Protein AF-A0AAV4WLB9-F1 (afdb_monomer_lite)

Foldseek 3Di:
DPAPQCVVVVPDDDVVVVVVVVPDDDPPPPDPPPPPPPPPPPPDDDDDDDDDDDPDPPPDPDPPPPPPPPPPDDCPPPPPDPPPPPDDDDDLQPDPCCVCVVQCVPNVSPDDDDPDPDDDDLVVVLVVLCPDPDCSCVDPVNNVSSVVNVVVVVVVVVVVVVVVVVVVVVVPPDDD

Organism: NCBI:txid1538125

pLDDT: mean 70.41, std 19.68, range [34.19, 93.25]

Secondary structure (DSSP, 8-state):
---HHHHHTT----HHHHHHHHS-PPPTT-S-----------------------------------S-------TTS-----S-TTPPPPPTTT-SSHHHHH-HHHHTT------SSSPPPHHHHHHHHHTSS-GGGG-HHHHHHHHHHHHHHHHHHHHHHHHHHHHHHHTTS---

Radius of gyration: 24.71 Å; chains: 1; bounding box: 74×48×68 Å

Structure (mmCIF, N/CA/C/O backbone):
data_AF-A0AAV4WLB9-F1
#
_entry.id   AF-A0AAV4WLB9-F1
#
loop_
_atom_site.group_PDB
_atom_site.id
_atom_site.type_symbol
_atom_site.label_atom_id
_atom_site.label_alt_id
_atom_site.label_comp_id
_atom_site.label_asym_id
_atom_site.label_entity_id
_atom_site.label_seq_id
_atom_site.pdbx_PDB_ins_code
_atom_site.Cartn_x
_atom_site.Cartn_y
_atom_site.Cartn_z
_atom_site.occupancy
_atom_site.B_iso_or_equiv
_atom_site.auth_seq_id
_atom_site.auth_comp_id
_atom_site.auth_asym_id
_atom_site.auth_atom_id
_atom_site.pdbx_PDB_model_num
ATOM 1 N N . MET A 1 1 ? -2.056 -10.902 -19.272 1.00 59.97 1 MET A N 1
ATOM 2 C CA . MET A 1 1 ? -2.139 -10.734 -17.804 1.00 59.97 1 MET A CA 1
ATOM 3 C C . MET A 1 1 ? -3.277 -11.608 -17.294 1.00 59.97 1 MET A C 1
ATOM 5 O O . MET A 1 1 ? -4.426 -11.224 -17.428 1.00 59.97 1 MET A O 1
ATOM 9 N N . ASN A 1 2 ? -2.982 -12.792 -16.751 1.00 70.75 2 ASN A N 1
ATOM 10 C CA . ASN A 1 2 ? -4.020 -13.739 -16.290 1.00 70.75 2 ASN A CA 1
ATOM 11 C C . ASN A 1 2 ? -4.128 -13.774 -14.761 1.00 70.75 2 ASN A C 1
ATOM 13 O O . ASN A 1 2 ? -4.545 -14.767 -14.172 1.00 70.75 2 ASN A O 1
ATOM 17 N N . LYS A 1 3 ? -3.654 -12.712 -14.112 1.00 83.88 3 LYS A N 1
ATOM 18 C CA . LYS A 1 3 ? -3.597 -12.617 -12.661 1.00 83.88 3 LYS A CA 1
ATOM 19 C C . LYS A 1 3 ? -4.897 -12.003 -12.144 1.00 83.88 3 LYS A C 1
ATOM 21 O O . LYS A 1 3 ? -5.389 -11.052 -12.756 1.00 83.88 3 LYS A O 1
ATOM 26 N N . PRO A 1 4 ? -5.451 -12.528 -11.040 1.00 83.69 4 PRO A N 1
ATOM 27 C CA . PRO A 1 4 ? -6.796 -12.182 -10.594 1.00 83.69 4 PRO A CA 1
ATOM 28 C C . PRO A 1 4 ? -6.929 -10.703 -10.215 1.00 83.69 4 PRO A C 1
ATOM 30 O O . PRO A 1 4 ? -7.990 -10.123 -10.422 1.00 83.69 4 PRO A O 1
ATOM 33 N N . LEU A 1 5 ? -5.862 -10.074 -9.703 1.00 86.44 5 LEU A N 1
ATOM 34 C CA . LEU A 1 5 ? -5.902 -8.669 -9.296 1.00 86.44 5 LEU A CA 1
ATOM 35 C C . LEU A 1 5 ? -5.977 -7.712 -10.490 1.00 86.44 5 LEU A C 1
ATOM 37 O O . LEU A 1 5 ? -6.726 -6.747 -10.461 1.00 86.44 5 LEU A O 1
ATOM 41 N N . TYR A 1 6 ? -5.227 -7.981 -11.558 1.00 87.44 6 TYR A N 1
ATOM 42 C CA . TYR A 1 6 ? -5.263 -7.129 -12.749 1.00 87.44 6 TYR A CA 1
ATOM 43 C C . TYR A 1 6 ? -6.604 -7.232 -13.477 1.00 87.44 6 TYR A C 1
ATOM 45 O O . TYR A 1 6 ? -7.117 -6.224 -13.951 1.00 87.44 6 TYR A O 1
ATOM 53 N N . GLN A 1 7 ? -7.213 -8.421 -13.489 1.00 84.69 7 GLN A N 1
ATOM 54 C CA . GLN A 1 7 ? -8.554 -8.614 -14.043 1.00 84.69 7 GLN A CA 1
ATOM 55 C C . GLN A 1 7 ? -9.626 -7.897 -13.219 1.00 84.69 7 GLN A C 1
ATOM 57 O O . GLN A 1 7 ? -10.500 -7.262 -13.796 1.00 84.69 7 GLN A O 1
ATOM 62 N N . SER A 1 8 ? -9.555 -7.954 -11.882 1.00 86.69 8 SER A N 1
ATOM 63 C CA . SER A 1 8 ? -10.546 -7.280 -11.032 1.00 86.69 8 SER A CA 1
ATOM 64 C C . SER A 1 8 ? -10.492 -5.757 -11.143 1.00 86.69 8 SER A C 1
ATOM 66 O O . SER A 1 8 ? -11.515 -5.100 -10.980 1.00 86.69 8 SER A O 1
ATOM 68 N N . GLN A 1 9 ? -9.314 -5.206 -11.444 1.00 83.75 9 GLN A N 1
ATOM 69 C CA . GLN A 1 9 ? -9.094 -3.773 -11.640 1.00 83.75 9 GLN A CA 1
ATOM 70 C C . GLN A 1 9 ? -9.184 -3.341 -13.115 1.00 83.75 9 GLN A C 1
ATOM 72 O O . GLN A 1 9 ? -8.819 -2.215 -13.435 1.00 83.75 9 GLN A O 1
ATOM 77 N N . ASN A 1 10 ? -9.652 -4.216 -14.018 1.00 84.44 10 ASN A N 1
ATOM 78 C CA . ASN A 1 10 ? -9.764 -3.955 -15.462 1.00 84.44 10 ASN A CA 1
ATOM 79 C C . ASN A 1 10 ? -8.466 -3.433 -16.113 1.00 84.44 10 ASN A C 1
ATOM 81 O O . ASN A 1 10 ? -8.499 -2.654 -17.066 1.00 84.44 10 ASN A O 1
ATOM 85 N N . VAL A 1 11 ? -7.309 -3.875 -15.615 1.00 81.62 11 VAL A N 1
ATOM 86 C CA . VAL A 1 11 ? -6.002 -3.499 -16.160 1.00 81.62 11 VAL A CA 1
ATOM 87 C C . VAL A 1 11 ? -5.744 -4.323 -17.418 1.00 81.62 11 VAL A C 1
ATOM 89 O O . VAL A 1 11 ? -5.383 -5.500 -17.348 1.00 81.62 11 VAL A O 1
ATOM 92 N N . ASN A 1 12 ? -5.920 -3.687 -18.574 1.00 77.56 12 ASN A N 1
ATOM 93 C CA . ASN A 1 12 ? -5.640 -4.267 -19.882 1.00 77.56 12 ASN A CA 1
ATOM 94 C C . ASN A 1 12 ? -4.367 -3.662 -20.474 1.00 77.56 12 ASN A C 1
ATOM 96 O O . ASN A 1 12 ? -4.114 -2.466 -20.358 1.00 77.56 12 ASN A O 1
ATOM 100 N N . ILE A 1 13 ? -3.561 -4.506 -21.118 1.00 77.12 13 ILE A N 1
ATOM 101 C CA . ILE A 1 13 ? -2.404 -4.043 -21.882 1.00 77.12 13 ILE A CA 1
ATOM 102 C C . ILE A 1 13 ? -2.913 -3.647 -23.260 1.00 77.12 13 ILE A C 1
ATOM 104 O O . ILE A 1 13 ? -3.387 -4.502 -24.008 1.00 77.12 13 ILE A O 1
ATOM 108 N N . ASP A 1 14 ? -2.786 -2.370 -23.592 1.00 81.38 14 ASP A N 1
ATOM 109 C CA . ASP A 1 14 ? -3.026 -1.895 -24.946 1.00 81.38 14 ASP A CA 1
ATOM 110 C C . ASP A 1 14 ? -1.827 -2.262 -25.838 1.00 81.38 14 ASP A C 1
ATOM 112 O O . ASP A 1 14 ? -0.741 -1.679 -25.760 1.00 81.38 14 ASP A O 1
ATOM 116 N N . LEU A 1 15 ? -2.019 -3.299 -26.655 1.00 80.69 15 LEU A N 1
ATOM 117 C CA . LEU A 1 15 ? -1.012 -3.772 -27.602 1.00 80.69 15 LEU A CA 1
ATOM 118 C C . LEU A 1 15 ? -0.875 -2.833 -28.807 1.00 80.69 15 LEU A C 1
ATOM 120 O O . LEU A 1 15 ? 0.216 -2.738 -29.367 1.00 80.69 15 LEU A O 1
ATOM 124 N N . GLU A 1 16 ? -1.938 -2.115 -29.181 1.00 82.25 16 GLU A N 1
ATOM 125 C CA . GLU A 1 16 ? -1.885 -1.137 -30.271 1.00 82.25 16 GLU A CA 1
ATOM 126 C C . GLU A 1 16 ? -1.051 0.076 -29.861 1.00 82.25 16 GLU A C 1
ATOM 128 O O . GLU A 1 16 ? -0.205 0.542 -30.630 1.00 82.25 16 GLU A O 1
ATOM 133 N N . TRP A 1 17 ? -1.214 0.541 -28.618 1.00 79.12 17 TRP A N 1
ATOM 134 C CA . TRP A 1 17 ? -0.335 1.547 -28.025 1.00 79.12 17 TRP A CA 1
ATOM 135 C C . TRP A 1 17 ? 1.126 1.078 -28.043 1.00 79.12 17 TRP A C 1
ATOM 137 O O . TRP A 1 17 ? 1.988 1.782 -28.567 1.00 79.12 17 TRP A O 1
ATOM 147 N N . LEU A 1 18 ? 1.418 -0.131 -27.556 1.00 75.06 18 LEU A N 1
ATOM 148 C CA . LEU A 1 18 ? 2.783 -0.676 -27.530 1.00 75.06 18 LEU A CA 1
ATOM 149 C C . LEU A 1 18 ? 3.433 -0.719 -28.921 1.00 75.06 18 LEU A C 1
ATOM 151 O O . LEU A 1 18 ? 4.568 -0.269 -29.079 1.00 75.06 18 LEU A O 1
ATOM 155 N N . GLU A 1 19 ? 2.722 -1.206 -29.939 1.00 81.44 19 GLU A N 1
ATOM 156 C CA . GLU A 1 19 ? 3.241 -1.281 -31.312 1.00 81.44 19 GLU A CA 1
ATOM 157 C C . GLU A 1 19 ? 3.443 0.107 -31.946 1.00 81.44 19 GLU A C 1
ATOM 159 O O . GLU A 1 19 ? 4.443 0.347 -32.633 1.00 81.44 19 GLU A O 1
ATOM 164 N N . LYS A 1 20 ? 2.563 1.070 -31.640 1.00 79.50 20 LYS A N 1
ATOM 165 C CA . LYS A 1 20 ? 2.707 2.474 -32.062 1.00 79.50 20 LYS A CA 1
ATOM 166 C C . LYS A 1 20 ? 3.975 3.132 -31.510 1.00 79.50 20 LYS A C 1
ATOM 168 O O . LYS A 1 20 ? 4.566 3.975 -32.186 1.00 79.50 20 LYS A O 1
ATOM 173 N N . PHE A 1 21 ? 4.388 2.787 -30.290 1.00 72.00 21 PHE A N 1
ATOM 174 C CA . PHE A 1 21 ? 5.596 3.340 -29.665 1.00 72.00 21 PHE A CA 1
ATOM 175 C C . PHE A 1 21 ? 6.858 2.531 -29.958 1.00 72.00 21 PHE A C 1
ATOM 177 O O . PHE A 1 21 ? 7.947 3.093 -29.956 1.00 72.00 21 PHE A O 1
ATOM 184 N N . ARG A 1 22 ? 6.732 1.247 -30.300 1.00 70.19 22 ARG A N 1
ATOM 185 C CA . ARG A 1 22 ? 7.858 0.410 -30.732 1.00 70.19 22 ARG A CA 1
ATOM 186 C C . ARG A 1 22 ? 8.513 0.908 -32.024 1.00 70.19 22 ARG A C 1
ATOM 188 O O . ARG A 1 22 ? 9.710 0.720 -32.217 1.00 70.19 22 ARG A O 1
ATOM 195 N N . THR A 1 23 ? 7.734 1.523 -32.910 1.00 65.94 23 THR A N 1
ATOM 196 C CA . THR A 1 23 ? 8.187 2.021 -34.222 1.00 65.94 23 THR A CA 1
ATOM 197 C C . THR A 1 23 ? 8.560 3.503 -34.229 1.00 65.94 23 THR A C 1
ATOM 199 O O . THR A 1 23 ? 9.187 3.969 -35.179 1.00 65.94 23 THR A O 1
ATOM 202 N N . LYS A 1 24 ? 8.225 4.253 -33.174 1.00 62.19 24 LYS A N 1
ATOM 203 C CA . LYS A 1 24 ? 8.633 5.651 -33.026 1.00 62.19 24 LYS A CA 1
ATOM 204 C C . LYS A 1 24 ? 9.989 5.724 -32.332 1.00 62.19 24 LYS A C 1
ATOM 206 O O . LYS A 1 24 ? 10.086 5.513 -31.129 1.00 62.19 24 LYS A O 1
ATOM 211 N N . SER A 1 25 ? 11.028 6.096 -33.074 1.00 58.81 25 SER A N 1
ATOM 212 C CA . SER A 1 25 ? 12.226 6.670 -32.464 1.00 58.81 25 SER A CA 1
ATOM 213 C C . SER A 1 25 ? 11.835 8.005 -31.832 1.00 58.81 25 SER A C 1
ATOM 215 O O . SER A 1 25 ? 11.379 8.912 -32.535 1.00 58.81 25 SER A O 1
ATOM 217 N N . PHE A 1 26 ? 11.967 8.129 -30.514 1.00 56.31 26 PHE A N 1
ATOM 218 C CA . PHE A 1 26 ? 11.857 9.431 -29.866 1.00 56.31 26 PHE A CA 1
ATOM 219 C C . PHE A 1 26 ? 12.982 10.329 -30.399 1.00 56.31 26 PHE A C 1
ATOM 221 O O . PHE A 1 26 ? 14.107 9.844 -30.535 1.00 56.31 26 PHE A O 1
ATOM 228 N N . PRO A 1 27 ? 12.713 11.603 -30.730 1.00 54.00 27 PRO A N 1
ATOM 229 C CA . PRO A 1 27 ? 13.791 12.536 -31.023 1.00 54.00 27 PRO A CA 1
ATOM 230 C C . PRO A 1 27 ? 14.727 12.597 -29.809 1.00 54.00 27 PRO A C 1
ATOM 232 O O . PRO A 1 27 ? 14.265 12.638 -28.662 1.00 54.00 27 PRO A O 1
ATOM 235 N N . GLU A 1 28 ? 16.035 12.556 -30.061 1.00 47.31 28 GLU A N 1
ATOM 236 C CA . GLU A 1 28 ? 17.063 12.735 -29.036 1.00 47.31 28 GLU A CA 1
ATOM 237 C C . GLU A 1 28 ? 16.773 14.047 -28.284 1.00 47.31 28 GLU A C 1
ATOM 239 O O . GLU A 1 28 ? 16.759 15.119 -28.883 1.00 47.31 28 GLU A O 1
ATOM 244 N N . GLY A 1 29 ? 16.432 13.949 -26.993 1.00 51.84 29 GLY A N 1
ATOM 245 C CA . GLY A 1 29 ? 16.068 15.096 -26.143 1.00 51.84 29 GLY A CA 1
ATOM 246 C C . GLY A 1 29 ? 14.697 15.015 -25.455 1.00 51.84 29 GLY A C 1
ATOM 247 O O . GLY A 1 29 ? 14.400 15.836 -24.598 1.00 51.84 29 GLY A O 1
ATOM 248 N N . SER A 1 30 ? 13.862 14.017 -25.766 1.00 48.09 30 SER A N 1
ATOM 249 C CA . SER A 1 30 ? 12.526 13.840 -25.156 1.00 48.09 30 SER A CA 1
ATOM 250 C C . SER A 1 30 ? 12.503 12.918 -23.923 1.00 48.09 30 SER A C 1
ATOM 252 O O . SER A 1 30 ? 11.439 12.442 -23.517 1.00 48.09 30 SER A O 1
ATOM 254 N N . ASN A 1 31 ? 13.648 12.626 -23.313 1.00 42.81 31 ASN A N 1
ATOM 255 C CA . ASN A 1 31 ? 13.631 11.955 -22.020 1.00 42.81 31 ASN A CA 1
ATOM 256 C C . ASN A 1 31 ? 13.468 13.035 -20.953 1.00 42.81 31 ASN A C 1
ATOM 258 O O . ASN A 1 31 ? 14.291 13.939 -20.882 1.00 42.81 31 ASN A O 1
ATOM 262 N N . ALA A 1 32 ? 12.438 12.928 -20.113 1.00 45.69 32 ALA A N 1
ATOM 263 C CA . ALA A 1 32 ? 12.254 13.751 -18.918 1.00 45.69 32 ALA A CA 1
ATOM 264 C C . ALA A 1 32 ? 13.308 13.434 -17.833 1.00 45.69 32 ALA A C 1
ATOM 266 O O . ALA A 1 32 ? 12.979 13.175 -16.677 1.00 45.69 32 ALA A O 1
ATOM 267 N N . PHE A 1 33 ? 14.586 13.415 -18.206 1.00 34.19 33 PHE A N 1
ATOM 268 C CA . PHE A 1 33 ? 15.652 13.700 -17.269 1.00 34.19 33 PHE A CA 1
ATOM 269 C C . PHE A 1 33 ? 15.647 15.216 -17.129 1.00 34.19 33 PHE A C 1
ATOM 271 O O . PHE A 1 33 ? 15.881 15.932 -18.097 1.00 34.19 33 PHE A O 1
ATOM 278 N N . ALA A 1 34 ? 15.324 15.715 -15.935 1.00 41.19 34 ALA A N 1
ATOM 279 C CA . ALA A 1 34 ? 15.831 17.026 -15.571 1.00 41.19 34 ALA A CA 1
ATOM 280 C C . ALA A 1 34 ? 17.341 16.961 -15.812 1.00 41.19 34 ALA A C 1
ATOM 282 O O . ALA A 1 34 ? 17.972 16.029 -15.303 1.00 41.19 34 ALA A O 1
ATOM 283 N N . ASP A 1 35 ? 17.877 17.867 -16.628 1.00 34.19 35 ASP A N 1
ATOM 284 C CA . ASP A 1 35 ? 19.314 18.044 -16.787 1.00 34.19 35 ASP A CA 1
ATOM 285 C C . ASP A 1 35 ? 19.907 18.226 -15.388 1.00 34.19 35 ASP A C 1
ATOM 287 O O . ASP A 1 35 ? 19.903 19.310 -14.803 1.00 34.19 35 ASP A O 1
ATOM 291 N N . LEU A 1 36 ? 20.384 17.129 -14.805 1.00 45.88 36 LEU A N 1
ATOM 292 C CA . LEU A 1 36 ? 21.382 17.192 -13.766 1.00 45.88 36 LEU A CA 1
ATOM 293 C C . LEU A 1 36 ? 22.625 17.624 -14.521 1.00 45.88 36 LEU A C 1
ATOM 295 O O . LEU A 1 36 ? 23.343 16.783 -15.063 1.00 45.88 36 LEU A O 1
ATOM 299 N N . ASN A 1 37 ? 22.821 18.941 -14.614 1.00 40.09 37 ASN A N 1
ATOM 300 C CA . ASN A 1 37 ? 24.106 19.490 -15.002 1.00 40.09 37 ASN A CA 1
ATOM 301 C C . ASN A 1 37 ? 25.162 18.694 -14.229 1.00 40.09 37 ASN A C 1
ATOM 303 O O . ASN A 1 37 ? 25.071 18.635 -12.995 1.00 40.09 37 ASN A O 1
ATOM 307 N N . PRO A 1 38 ? 26.110 18.029 -14.909 1.00 38.47 38 PRO A N 1
ATOM 308 C CA . PRO A 1 38 ? 27.235 17.456 -14.207 1.00 38.47 38 PRO A CA 1
ATOM 309 C C . PRO A 1 38 ? 27.883 18.625 -13.476 1.00 38.47 38 PRO A C 1
ATOM 311 O O . PRO A 1 38 ? 28.307 19.592 -14.107 1.00 38.47 38 PRO A O 1
ATOM 314 N N . ILE A 1 39 ? 27.878 18.577 -12.143 1.00 43.91 39 ILE A N 1
ATOM 315 C CA . ILE A 1 39 ? 28.725 19.454 -11.347 1.00 43.91 39 ILE A CA 1
ATOM 316 C C . ILE A 1 39 ? 30.130 19.124 -11.836 1.00 43.91 39 ILE A C 1
ATOM 318 O O . ILE A 1 39 ? 30.636 18.030 -11.583 1.00 43.91 39 ILE A O 1
ATOM 322 N N . SER A 1 40 ? 30.699 20.020 -12.640 1.00 40.19 40 SER A N 1
ATOM 323 C CA . SER A 1 40 ? 32.110 19.991 -12.962 1.00 40.19 40 SER A CA 1
ATOM 324 C C . SER A 1 40 ? 32.830 19.986 -11.626 1.00 40.19 40 SER A C 1
ATOM 326 O O . SER A 1 40 ? 32.709 20.926 -10.841 1.00 40.19 40 SER A O 1
ATOM 328 N N . SER A 1 41 ? 33.512 18.885 -11.337 1.00 43.44 41 SER A N 1
ATOM 329 C CA . SER A 1 41 ? 34.516 18.831 -10.292 1.00 43.44 41 SER A CA 1
ATOM 330 C C . SER A 1 41 ? 35.646 19.758 -10.726 1.00 43.44 41 SER A C 1
ATOM 332 O O . SER A 1 41 ? 36.598 19.328 -11.374 1.00 43.44 41 SER A O 1
ATOM 334 N N . GLU A 1 42 ? 35.480 21.050 -10.461 1.00 41.06 42 GLU A N 1
ATOM 335 C CA . GLU A 1 42 ? 36.602 21.965 -10.374 1.00 41.06 42 GLU A CA 1
ATOM 336 C C . GLU A 1 42 ? 37.389 21.522 -9.143 1.00 41.06 42 GLU A C 1
ATOM 338 O O . GLU A 1 42 ? 36.917 21.614 -8.008 1.00 41.06 42 GLU A O 1
ATOM 343 N N . GLU A 1 43 ? 38.549 20.921 -9.406 1.00 46.00 43 GLU A N 1
ATOM 344 C CA . GLU A 1 43 ? 39.621 20.755 -8.437 1.00 46.00 43 GLU A CA 1
ATOM 345 C C . GLU A 1 43 ? 39.956 22.156 -7.915 1.00 46.00 43 GLU A C 1
ATOM 347 O O . GLU A 1 43 ? 40.634 22.929 -8.585 1.00 46.00 43 GLU A O 1
ATOM 352 N N . ASN A 1 44 ? 39.396 22.515 -6.760 1.00 38.41 44 ASN A N 1
ATOM 353 C CA . ASN A 1 44 ? 39.848 23.673 -6.013 1.00 38.41 44 ASN A CA 1
ATOM 354 C C . ASN A 1 44 ? 40.866 23.178 -4.995 1.00 38.41 44 ASN A C 1
ATOM 356 O O . ASN A 1 44 ? 40.556 22.356 -4.130 1.00 38.41 44 ASN A O 1
ATOM 360 N N . ASP A 1 45 ? 42.084 23.662 -5.214 1.00 37.44 45 ASP A N 1
ATOM 361 C CA . ASP A 1 45 ? 43.274 23.495 -4.401 1.00 37.44 45 ASP A CA 1
ATOM 362 C C . ASP A 1 45 ? 42.984 23.637 -2.902 1.00 37.44 45 ASP A C 1
ATOM 364 O O . ASP A 1 45 ? 42.157 24.446 -2.476 1.00 37.44 45 ASP A O 1
ATOM 368 N N . GLU A 1 46 ? 43.708 22.847 -2.105 1.00 50.34 46 GLU A N 1
ATOM 369 C CA . GLU A 1 46 ? 43.759 22.983 -0.654 1.00 50.34 46 GLU A CA 1
ATOM 370 C C . GLU A 1 46 ? 44.049 24.440 -0.265 1.00 50.34 46 GLU A C 1
ATOM 372 O O . GLU A 1 46 ? 45.135 24.967 -0.511 1.00 50.34 46 GLU A O 1
ATOM 377 N N . SER A 1 47 ? 43.079 25.079 0.383 1.00 41.12 47 SER A N 1
ATOM 378 C CA . SER A 1 47 ? 43.310 26.274 1.183 1.00 41.12 47 SER A CA 1
ATOM 379 C C . SER A 1 47 ? 42.781 26.022 2.587 1.00 41.12 47 SER A C 1
ATOM 381 O O . SER A 1 47 ? 41.604 25.698 2.760 1.00 41.12 47 SER A O 1
ATOM 383 N N . ASP A 1 48 ? 43.695 26.147 3.544 1.00 40.09 48 ASP A N 1
ATOM 384 C CA . ASP A 1 48 ? 43.536 25.977 4.982 1.00 40.09 48 ASP A CA 1
ATOM 385 C C . ASP A 1 48 ? 42.191 26.502 5.512 1.00 40.09 4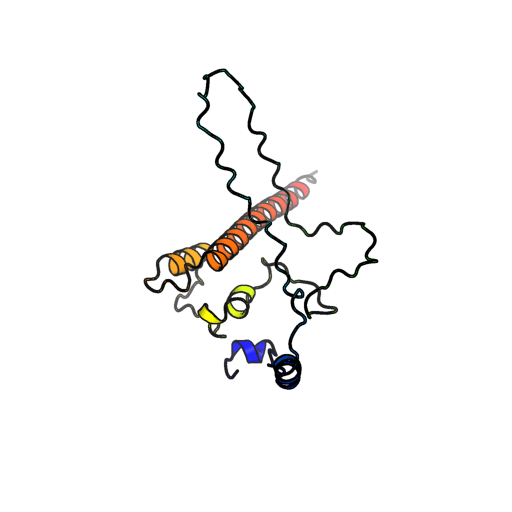8 ASP A C 1
ATOM 387 O O . ASP A 1 48 ? 41.839 27.670 5.333 1.00 40.09 48 ASP A O 1
ATOM 391 N N . ILE A 1 49 ? 41.437 25.625 6.179 1.00 40.72 49 ILE A N 1
ATOM 392 C CA . ILE A 1 49 ? 40.242 26.008 6.932 1.00 40.72 49 ILE A CA 1
ATOM 393 C C . ILE A 1 49 ? 40.729 26.556 8.273 1.00 40.72 49 ILE A C 1
ATOM 395 O O . ILE A 1 49 ? 41.050 25.786 9.179 1.00 40.72 49 ILE A O 1
ATOM 399 N N . ASP A 1 50 ? 40.803 27.883 8.369 1.00 38.34 50 ASP A N 1
ATOM 400 C CA . ASP A 1 50 ? 40.835 28.579 9.652 1.00 38.34 50 ASP A CA 1
ATOM 401 C C . ASP A 1 50 ? 39.494 28.339 10.367 1.00 38.34 50 ASP A C 1
ATOM 403 O O . ASP A 1 50 ? 38.411 28.624 9.846 1.00 38.34 50 ASP A O 1
ATOM 407 N N . ASP A 1 51 ? 39.605 27.752 11.555 1.00 49.44 51 ASP A N 1
ATOM 408 C CA . ASP A 1 51 ? 38.548 27.531 12.536 1.00 49.44 51 ASP A CA 1
ATOM 409 C C . ASP A 1 51 ? 38.134 28.899 13.109 1.00 49.44 51 ASP A C 1
ATOM 411 O O . ASP A 1 51 ? 38.770 29.391 14.034 1.00 49.44 51 ASP A O 1
ATOM 415 N N . ASP A 1 52 ? 37.092 29.531 12.563 1.00 44.16 52 ASP A N 1
ATOM 416 C CA . ASP A 1 52 ? 36.439 30.680 13.203 1.00 44.16 52 ASP A CA 1
ATOM 417 C C . ASP A 1 52 ? 34.918 30.686 12.935 1.00 44.16 52 ASP A C 1
ATOM 419 O O . ASP A 1 52 ? 34.415 31.099 11.890 1.00 44.16 52 ASP A O 1
ATOM 423 N N . ASP A 1 53 ? 34.204 30.164 13.934 1.00 52.75 53 ASP A N 1
ATOM 424 C CA . ASP A 1 53 ? 32.954 30.671 14.518 1.00 52.75 53 ASP A CA 1
ATOM 425 C C . ASP A 1 53 ? 31.862 31.216 13.567 1.00 52.75 53 ASP A C 1
ATOM 427 O O . ASP A 1 53 ? 31.767 32.415 13.303 1.00 52.75 53 ASP A O 1
ATOM 431 N N . TYR A 1 54 ? 30.942 30.336 13.150 1.00 47.81 54 TYR A N 1
ATOM 432 C CA . TYR A 1 54 ? 29.575 30.723 12.782 1.00 47.81 54 TYR A CA 1
ATOM 433 C C . TYR A 1 54 ? 28.560 29.764 13.408 1.00 47.81 54 TYR A C 1
ATOM 435 O O . TYR A 1 54 ? 28.237 28.700 12.879 1.00 47.81 54 TYR A O 1
ATOM 443 N N . ASP A 1 55 ? 28.029 30.194 14.547 1.00 57.09 55 ASP A N 1
ATOM 444 C CA . ASP A 1 55 ? 26.840 29.658 15.201 1.00 57.09 55 ASP A CA 1
ATOM 445 C C . ASP A 1 55 ? 25.592 30.053 14.371 1.00 57.09 55 ASP A C 1
ATOM 447 O O . ASP A 1 55 ? 24.845 30.968 14.720 1.00 57.09 55 ASP A O 1
ATOM 451 N N . ASP A 1 56 ? 25.395 29.425 13.202 1.00 56.28 56 ASP A N 1
ATOM 452 C CA . ASP A 1 56 ? 24.154 29.558 12.424 1.00 56.28 56 ASP A CA 1
ATOM 453 C C . ASP A 1 56 ? 23.169 28.466 12.872 1.00 56.28 56 ASP A C 1
ATOM 455 O O . ASP A 1 56 ? 23.395 27.276 12.609 1.00 56.28 56 ASP A O 1
ATOM 459 N N . PRO A 1 57 ? 22.077 28.800 13.587 1.00 54.69 57 PRO A N 1
ATOM 460 C CA . PRO A 1 57 ? 21.094 27.805 13.966 1.00 54.69 57 PRO A CA 1
ATOM 461 C C . PRO A 1 57 ? 20.442 27.281 12.691 1.00 54.69 57 PRO A C 1
ATOM 463 O O . PRO A 1 57 ? 19.625 27.964 12.083 1.00 54.69 57 PRO A O 1
ATOM 466 N N . PHE A 1 58 ? 20.780 26.048 12.309 1.00 53.81 58 PHE A N 1
ATOM 467 C CA . PHE A 1 58 ? 20.159 25.331 11.201 1.00 53.81 58 PHE A CA 1
ATOM 468 C C . PHE A 1 58 ? 18.630 25.357 11.362 1.00 53.81 58 PHE A C 1
ATOM 470 O O . PHE A 1 58 ? 18.038 24.558 12.097 1.00 53.81 58 PHE A O 1
ATOM 477 N N . VAL A 1 59 ? 17.978 26.317 10.703 1.00 54.41 59 VAL A N 1
ATOM 478 C CA . VAL A 1 59 ? 16.527 26.457 10.702 1.00 54.41 59 VAL A CA 1
ATOM 479 C C . VAL A 1 59 ? 16.000 25.290 9.888 1.00 54.41 59 VAL A C 1
ATOM 481 O O . VAL A 1 59 ? 16.007 25.318 8.660 1.00 54.41 59 VAL A O 1
ATOM 484 N N . ASN A 1 60 ? 15.565 24.239 10.582 1.00 57.25 60 ASN A N 1
ATOM 485 C CA . ASN A 1 60 ? 14.881 23.119 9.956 1.00 57.25 60 ASN A CA 1
ATOM 486 C C . ASN A 1 60 ? 13.708 23.683 9.133 1.00 57.25 60 ASN A C 1
ATOM 488 O O . ASN A 1 60 ? 12.800 24.273 9.735 1.00 57.25 60 ASN A O 1
ATOM 492 N N . PRO A 1 61 ? 13.704 23.559 7.791 1.00 61.00 61 PRO A N 1
ATOM 493 C CA . PRO A 1 61 ? 12.592 24.052 7.002 1.00 61.00 61 PRO A CA 1
ATOM 494 C C . PRO A 1 61 ? 11.328 23.357 7.503 1.00 61.00 61 PRO A C 1
ATOM 496 O O . PRO A 1 61 ? 11.274 22.128 7.606 1.00 61.00 61 PRO A O 1
ATOM 499 N N . ALA A 1 62 ? 10.328 24.160 7.879 1.00 54.19 62 ALA A N 1
ATOM 500 C CA . ALA A 1 62 ? 9.046 23.660 8.357 1.00 54.19 62 ALA A CA 1
ATOM 501 C C . ALA A 1 62 ? 8.542 22.568 7.399 1.00 54.19 62 ALA A C 1
ATOM 503 O O . ALA A 1 62 ? 8.710 22.735 6.187 1.00 54.19 62 ALA A O 1
ATOM 504 N N . PRO A 1 63 ? 7.954 21.463 7.900 1.00 50.53 63 PRO A N 1
ATOM 505 C CA . PRO A 1 63 ? 7.542 20.348 7.060 1.00 50.53 63 PRO A CA 1
ATOM 506 C C . PRO A 1 63 ? 6.586 20.868 5.988 1.00 50.53 63 PRO A C 1
ATOM 508 O O . PRO A 1 63 ? 5.418 21.150 6.251 1.00 50.53 63 PRO A O 1
ATOM 511 N N . ALA A 1 64 ? 7.110 21.053 4.778 1.00 50.34 64 ALA A N 1
ATOM 512 C CA . ALA A 1 64 ? 6.316 21.437 3.638 1.00 50.34 64 ALA A CA 1
ATOM 513 C C . ALA A 1 64 ? 5.438 20.230 3.332 1.00 50.34 64 ALA A C 1
ATOM 515 O O . ALA A 1 64 ? 5.913 19.205 2.842 1.00 50.34 64 ALA A O 1
ATOM 516 N N . GLU A 1 65 ? 4.162 20.323 3.700 1.00 46.78 65 GLU A N 1
ATOM 517 C CA . GLU A 1 65 ? 3.169 19.338 3.311 1.00 46.78 65 GLU A CA 1
ATOM 518 C C . GLU A 1 65 ? 3.265 19.143 1.792 1.00 46.78 65 GLU A C 1
ATOM 520 O O . GLU A 1 65 ? 3.015 20.069 1.020 1.00 46.78 65 GLU A O 1
ATOM 525 N N . THR A 1 66 ? 3.617 17.933 1.353 1.00 50.59 66 THR A N 1
ATOM 526 C CA . THR A 1 66 ? 3.578 17.493 -0.054 1.00 50.59 66 THR A CA 1
ATOM 527 C C . THR A 1 66 ? 2.138 17.263 -0.517 1.00 50.59 66 THR A C 1
ATOM 529 O O . THR A 1 66 ? 1.834 16.359 -1.292 1.00 50.59 66 THR A O 1
ATOM 532 N N . VAL A 1 67 ? 1.214 18.091 -0.037 1.00 45.31 67 VAL A N 1
ATOM 533 C CA . VAL A 1 67 ? -0.080 18.261 -0.676 1.00 45.31 67 VAL A CA 1
ATOM 534 C C . VAL A 1 67 ? 0.218 19.012 -1.963 1.00 45.31 67 VAL A C 1
ATOM 536 O O . VAL A 1 67 ? 0.898 20.039 -1.932 1.00 45.31 67 VAL A O 1
ATOM 539 N N . ILE A 1 68 ? -0.273 18.506 -3.095 1.00 48.94 68 ILE A N 1
ATOM 540 C CA . ILE A 1 68 ? -0.342 19.277 -4.335 1.00 48.94 68 ILE A CA 1
ATOM 541 C C . ILE A 1 68 ? -1.187 20.506 -4.003 1.00 48.94 68 ILE A C 1
ATOM 543 O O . ILE A 1 68 ? -2.417 20.478 -4.057 1.00 48.94 68 ILE A O 1
ATOM 547 N N . LYS A 1 69 ? -0.530 21.584 -3.566 1.00 43.84 69 LYS A N 1
ATOM 548 C CA . LYS A 1 69 ? -1.145 22.895 -3.479 1.00 43.84 69 LYS A CA 1
ATOM 549 C C . LYS A 1 69 ? -1.623 23.139 -4.893 1.00 43.84 69 LYS A C 1
ATOM 551 O O . LYS A 1 69 ? -0.820 23.095 -5.822 1.00 43.84 69 LYS A O 1
ATOM 556 N N . LYS A 1 70 ? -2.932 23.315 -5.058 1.00 46.31 70 LYS A N 1
ATOM 557 C CA . LYS A 1 70 ? -3.514 23.839 -6.286 1.00 46.31 70 LYS A CA 1
ATOM 558 C C . LYS A 1 70 ? -2.862 25.206 -6.478 1.00 46.31 70 LYS A C 1
ATOM 560 O O . LYS A 1 70 ? -3.307 26.193 -5.898 1.00 46.31 70 LYS A O 1
ATOM 565 N N . LEU A 1 71 ? -1.709 25.223 -7.144 1.00 45.59 71 LEU A N 1
ATOM 566 C CA . LEU A 1 71 ? -1.002 26.442 -7.455 1.00 45.59 71 LEU A CA 1
ATOM 567 C C . LEU A 1 71 ? -1.954 27.189 -8.376 1.00 45.59 71 LEU A C 1
ATOM 569 O O . LEU A 1 71 ? -2.282 26.727 -9.467 1.00 45.59 71 LEU A O 1
ATOM 573 N N . ASN A 1 72 ? -2.444 28.323 -7.889 1.00 47.69 72 ASN A N 1
ATOM 574 C CA . ASN A 1 72 ? -3.038 29.353 -8.720 1.00 47.69 72 ASN A CA 1
ATOM 575 C C . ASN A 1 72 ? -1.929 29.918 -9.618 1.00 47.69 72 ASN A C 1
ATOM 577 O O . ASN A 1 72 ? -1.431 31.015 -9.389 1.00 47.69 72 ASN A O 1
ATOM 581 N N . THR A 1 73 ? -1.489 29.140 -10.598 1.00 43.59 73 THR A N 1
ATOM 582 C CA . THR A 1 73 ? -0.548 29.564 -11.627 1.00 43.59 73 THR A CA 1
ATOM 583 C C . THR A 1 73 ? -1.109 29.110 -12.955 1.00 43.59 73 THR A C 1
ATOM 585 O O . THR A 1 73 ? -1.361 27.922 -13.142 1.00 43.59 73 THR A O 1
ATOM 588 N N . ASN A 1 74 ? -1.346 30.088 -13.826 1.00 45.78 74 ASN A N 1
ATOM 589 C CA . ASN A 1 74 ? -1.855 29.948 -15.184 1.00 45.78 74 ASN A CA 1
ATOM 590 C C . ASN A 1 74 ? -1.337 28.675 -15.870 1.00 45.78 74 ASN A C 1
ATOM 592 O O . ASN A 1 74 ? -0.149 28.545 -16.162 1.00 45.78 74 ASN A O 1
ATOM 596 N N . ILE A 1 75 ? -2.259 27.745 -16.105 1.00 46.97 75 ILE A N 1
ATOM 597 C CA . ILE A 1 75 ? -2.051 26.460 -16.775 1.00 46.97 75 ILE A CA 1
ATOM 598 C C . ILE A 1 75 ? -2.119 26.707 -18.293 1.00 46.97 75 ILE A C 1
ATOM 600 O O . ILE A 1 75 ? -2.964 26.148 -18.977 1.00 46.97 75 ILE A O 1
ATOM 604 N N . ASP A 1 76 ? -1.273 27.592 -18.823 1.00 47.16 76 ASP A N 1
ATOM 605 C CA . ASP A 1 76 ? -1.162 27.787 -20.282 1.00 47.16 76 ASP A CA 1
ATOM 606 C C . ASP A 1 76 ? -0.066 26.898 -20.892 1.00 47.16 76 ASP A C 1
ATOM 608 O O . ASP A 1 76 ? -0.077 26.608 -22.085 1.00 47.16 76 ASP A O 1
ATOM 612 N N . ALA A 1 77 ? 0.843 26.379 -20.064 1.00 48.88 77 ALA A N 1
ATOM 613 C CA . ALA A 1 77 ? 1.717 25.270 -20.417 1.00 48.88 77 ALA A CA 1
ATOM 614 C C . ALA A 1 77 ? 1.191 24.029 -19.695 1.00 48.88 77 ALA A C 1
ATOM 616 O O . ALA A 1 77 ? 1.428 23.849 -18.500 1.00 48.88 77 ALA A O 1
ATOM 617 N N . GLY A 1 78 ? 0.391 23.236 -20.411 1.00 41.59 78 GLY A N 1
ATOM 618 C CA . GLY A 1 78 ? -0.298 22.063 -19.885 1.00 41.59 78 GLY A CA 1
ATOM 619 C C . GLY A 1 78 ? 0.615 21.213 -19.007 1.00 41.59 78 GLY A C 1
ATOM 620 O O . GLY A 1 78 ? 1.620 20.671 -19.466 1.00 41.59 78 GLY A O 1
ATOM 621 N N . LEU A 1 79 ? 0.251 21.099 -17.730 1.00 51.34 79 LEU A N 1
ATOM 622 C CA . LEU A 1 79 ? 0.799 20.076 -16.857 1.00 51.34 79 LEU A CA 1
ATOM 623 C C . LEU A 1 79 ? 0.407 18.738 -17.487 1.00 51.34 79 LEU A C 1
ATOM 625 O O . LEU A 1 79 ? -0.764 18.365 -17.450 1.00 51.34 79 LEU A O 1
ATOM 629 N N . ALA A 1 80 ? 1.363 18.060 -18.121 1.00 48.00 80 ALA A N 1
ATOM 630 C CA . ALA A 1 80 ? 1.150 16.744 -18.702 1.00 48.00 80 ALA A CA 1
ATOM 631 C C . ALA A 1 80 ? 0.892 15.750 -17.564 1.00 48.00 80 ALA A C 1
ATOM 633 O O . ALA A 1 80 ? 1.810 15.155 -16.998 1.00 48.00 80 ALA A O 1
ATOM 634 N N . LEU A 1 81 ? -0.375 15.628 -17.177 1.00 50.59 81 LEU A N 1
ATOM 635 C CA . LEU A 1 81 ? -0.839 14.579 -16.291 1.00 50.59 81 LEU A CA 1
ATOM 636 C C . LEU A 1 81 ? -0.745 13.260 -17.065 1.00 50.59 81 LEU A C 1
ATOM 638 O O . LEU A 1 81 ? -1.128 13.173 -18.230 1.00 50.59 81 LEU A O 1
ATOM 642 N N . ALA A 1 82 ? -0.170 12.242 -16.428 1.00 53.56 82 ALA A N 1
ATOM 643 C CA . ALA A 1 82 ? -0.091 10.897 -16.986 1.00 53.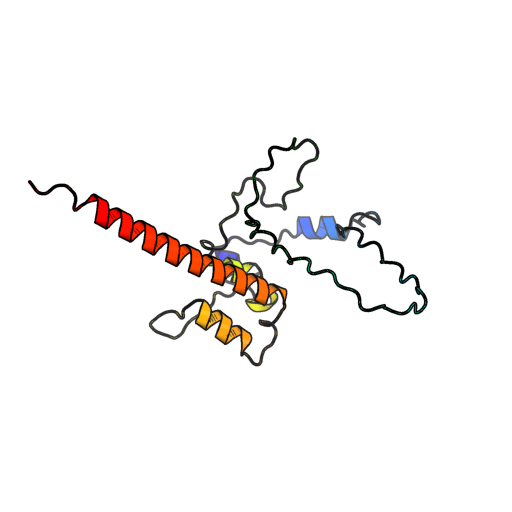56 82 ALA A CA 1
ATOM 644 C C . ALA A 1 82 ? -1.509 10.341 -17.299 1.00 53.56 82 ALA A C 1
ATOM 646 O O . ALA A 1 82 ? -2.474 10.861 -16.743 1.00 53.56 82 ALA A O 1
ATOM 647 N N . PRO A 1 83 ? -1.647 9.274 -18.120 1.00 46.41 83 PRO A N 1
ATOM 648 C CA . PRO A 1 83 ? -2.853 8.879 -18.887 1.00 46.41 83 PRO A CA 1
ATOM 649 C C . PRO A 1 83 ? -4.175 8.580 -18.145 1.00 46.41 83 PRO A C 1
ATOM 651 O O . PRO A 1 83 ? -5.088 8.018 -18.742 1.00 46.41 83 PRO A O 1
ATOM 654 N N . GLY A 1 84 ? -4.307 8.905 -16.860 1.00 54.66 84 GLY A N 1
ATOM 655 C CA . GLY A 1 84 ? -5.569 8.889 -16.120 1.00 54.66 84 GLY A CA 1
ATOM 656 C C . GLY A 1 84 ? -6.346 10.194 -16.294 1.00 54.66 84 GLY A C 1
ATOM 657 O O . GLY A 1 84 ? -6.669 10.842 -15.300 1.00 54.66 84 GLY A O 1
ATOM 658 N N . GLU A 1 85 ? -6.594 10.605 -17.539 1.00 51.28 85 GLU A N 1
ATOM 659 C CA . GLU A 1 85 ? -7.435 11.770 -17.834 1.00 51.28 85 GLU A CA 1
ATOM 660 C C . GLU A 1 85 ? -8.818 11.585 -17.166 1.00 51.28 85 GLU A C 1
ATOM 662 O O . GLU A 1 85 ? -9.376 10.487 -17.143 1.00 51.28 85 GLU A O 1
ATOM 667 N N . ASP A 1 86 ? -9.324 12.647 -16.532 1.00 56.44 86 ASP A N 1
ATOM 668 C CA . ASP A 1 86 ? -10.594 12.715 -15.785 1.00 56.44 86 ASP A CA 1
ATOM 669 C C . ASP A 1 86 ? -10.737 11.876 -14.497 1.00 56.44 86 ASP A C 1
ATOM 671 O O . ASP A 1 86 ? -11.819 11.843 -13.902 1.00 56.44 86 ASP A O 1
ATOM 675 N N . GLN A 1 87 ? -9.673 11.243 -13.990 1.00 66.75 87 GLN A N 1
ATOM 676 C CA . GLN A 1 87 ? -9.728 10.524 -12.708 1.00 66.75 87 GLN A CA 1
ATOM 677 C C . GLN A 1 87 ? -9.125 11.340 -11.558 1.00 66.75 87 GL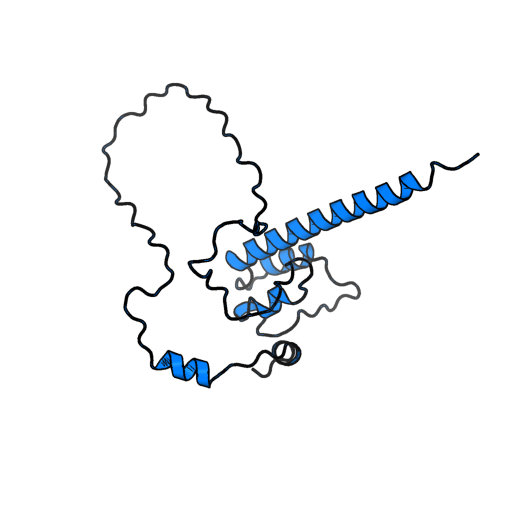N A C 1
ATOM 679 O O . GLN A 1 87 ? -7.995 11.824 -11.624 1.00 66.75 87 GLN A O 1
ATOM 684 N N . MET A 1 88 ? -9.871 11.466 -10.454 1.00 73.06 88 MET A N 1
ATOM 685 C CA . MET A 1 88 ? -9.349 12.065 -9.224 1.00 73.06 88 MET A CA 1
ATOM 686 C C . MET A 1 88 ? -8.371 11.082 -8.560 1.00 73.06 88 MET A C 1
ATOM 688 O O . MET A 1 88 ? -8.765 9.945 -8.289 1.00 73.06 88 MET A O 1
ATOM 692 N N . PRO A 1 89 ? -7.123 11.487 -8.253 1.00 71.19 89 PRO A N 1
ATOM 693 C CA . PRO A 1 89 ? -6.178 10.597 -7.595 1.00 71.19 89 PRO A CA 1
ATOM 694 C C . PRO A 1 89 ? -6.710 10.193 -6.218 1.00 71.19 89 PRO A C 1
ATOM 696 O O . PRO A 1 89 ? -7.085 11.040 -5.401 1.00 71.19 89 PRO A O 1
ATOM 699 N N . LEU A 1 90 ? -6.733 8.887 -5.952 1.00 79.25 90 LEU A N 1
ATOM 700 C CA . LEU A 1 90 ? -7.085 8.368 -4.638 1.00 79.25 90 LEU A CA 1
ATOM 701 C C . LEU A 1 90 ? -5.926 8.627 -3.666 1.00 79.25 90 LEU A C 1
ATOM 703 O O . LEU A 1 90 ? -4.752 8.488 -4.013 1.00 79.25 90 LEU A O 1
ATOM 707 N N . SER A 1 91 ? -6.241 9.010 -2.429 1.00 81.81 91 SER A N 1
ATOM 708 C CA . SER A 1 91 ? -5.205 9.166 -1.406 1.00 81.81 91 SER A CA 1
ATOM 709 C C . SER A 1 91 ? -4.537 7.824 -1.111 1.00 81.81 91 SER A C 1
ATOM 711 O O . SER A 1 91 ? -5.217 6.818 -0.914 1.00 81.81 91 SER A O 1
ATOM 713 N N . VAL A 1 92 ? -3.212 7.843 -0.941 1.00 81.50 92 VAL A N 1
ATOM 714 C CA . VAL A 1 92 ? -2.375 6.697 -0.527 1.00 81.50 92 VAL A CA 1
ATOM 715 C C . VAL A 1 92 ? -2.897 5.996 0.739 1.00 81.50 92 VAL A C 1
ATOM 717 O O . VAL A 1 92 ? -2.598 4.828 0.990 1.00 81.50 92 VAL A O 1
ATOM 720 N N . LEU A 1 93 ? -3.665 6.710 1.566 1.00 84.25 93 LEU A N 1
ATOM 721 C CA . LEU A 1 93 ? -4.291 6.172 2.770 1.00 84.25 93 LEU A CA 1
ATOM 722 C C . LEU A 1 93 ? -5.499 5.277 2.512 1.00 84.25 93 LEU A C 1
ATOM 724 O O . LEU A 1 93 ? -5.693 4.318 3.260 1.00 84.25 93 LEU A O 1
ATOM 728 N N . PHE A 1 94 ? -6.308 5.646 1.522 1.00 84.94 94 PHE A N 1
ATOM 729 C CA . PHE A 1 94 ? -7.579 4.999 1.200 1.00 84.94 94 PHE A CA 1
ATOM 730 C C . PHE A 1 94 ? -7.439 3.997 0.055 1.00 84.94 94 PHE A C 1
ATOM 732 O O . PHE A 1 94 ? -8.345 3.202 -0.169 1.00 84.94 94 PHE A O 1
ATOM 739 N N . ASP A 1 95 ? -6.306 4.020 -0.644 1.00 87.38 95 ASP A N 1
ATOM 740 C CA . ASP A 1 95 ? -5.976 3.021 -1.644 1.00 87.38 95 ASP A CA 1
ATOM 741 C C . ASP A 1 95 ? -5.367 1.762 -1.001 1.00 87.38 95 ASP A C 1
ATOM 743 O O . ASP A 1 95 ? -4.191 1.710 -0.605 1.00 87.38 95 ASP A O 1
ATOM 747 N N . ASP A 1 96 ? -6.205 0.734 -0.893 1.00 84.75 96 ASP A N 1
ATOM 748 C CA . ASP A 1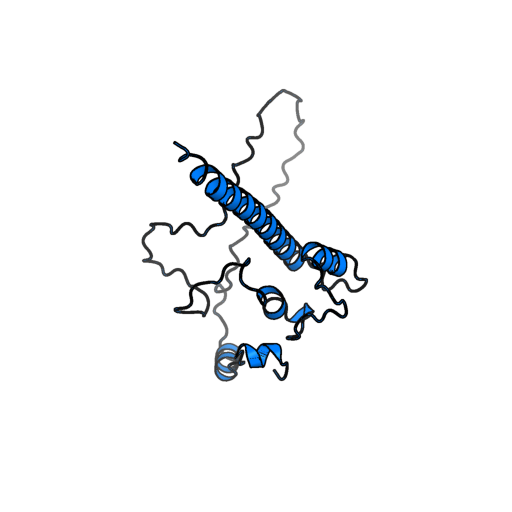 96 ? -5.832 -0.566 -0.343 1.00 84.75 96 ASP A CA 1
ATOM 749 C C . ASP A 1 96 ? -4.954 -1.389 -1.294 1.00 84.75 96 ASP A C 1
ATOM 751 O O . ASP A 1 96 ? -4.167 -2.203 -0.814 1.00 84.75 96 ASP A O 1
ATOM 755 N N . LEU A 1 97 ? -5.061 -1.176 -2.611 1.00 87.81 97 LEU A N 1
ATOM 756 C CA . LEU A 1 97 ? -4.375 -1.967 -3.643 1.00 87.81 97 LEU A CA 1
ATOM 757 C C . LEU A 1 97 ? -3.182 -1.238 -4.272 1.00 87.81 97 LEU A C 1
ATOM 759 O O . LEU A 1 97 ? -2.486 -1.814 -5.114 1.00 87.81 97 LEU A O 1
ATOM 763 N N . ALA A 1 98 ? -2.921 0.007 -3.860 1.00 87.44 98 ALA A N 1
ATOM 764 C CA . ALA A 1 98 ? -1.849 0.836 -4.400 1.00 87.44 98 ALA A CA 1
ATOM 765 C C . ALA A 1 98 ? -0.495 0.120 -4.458 1.00 87.44 98 ALA A C 1
ATOM 767 O O . ALA A 1 98 ? 0.233 0.267 -5.434 1.00 87.44 98 ALA A O 1
ATOM 768 N N . GLU A 1 99 ? -0.125 -0.650 -3.434 1.00 89.00 99 GLU A N 1
ATOM 769 C CA . GLU A 1 99 ? 1.187 -1.306 -3.393 1.00 89.00 99 GLU A CA 1
ATOM 770 C C . GLU A 1 99 ? 1.252 -2.500 -4.342 1.00 89.00 99 GLU A C 1
ATOM 772 O O . GLU A 1 99 ? 2.203 -2.642 -5.111 1.00 89.00 99 GLU A O 1
ATOM 777 N N . GLU A 1 100 ? 0.223 -3.338 -4.311 1.00 89.75 100 GLU A N 1
ATOM 778 C CA . GLU A 1 100 ? 0.101 -4.551 -5.107 1.00 89.75 100 GLU A CA 1
ATOM 779 C C . GLU A 1 100 ? 0.048 -4.242 -6.610 1.00 89.75 100 GLU A C 1
ATOM 781 O O . GLU A 1 100 ? 0.568 -5.013 -7.423 1.00 89.75 100 GLU A O 1
ATOM 786 N N . LEU A 1 101 ? -0.521 -3.089 -6.977 1.00 86.62 101 LEU A N 1
ATOM 787 C CA . LEU A 1 101 ? -0.581 -2.601 -8.353 1.00 86.62 101 LEU A CA 1
ATOM 788 C C . LEU A 1 101 ? 0.677 -1.825 -8.773 1.00 86.62 101 LEU A C 1
ATOM 790 O O . LEU A 1 101 ? 1.129 -1.990 -9.904 1.00 86.62 101 LEU A O 1
ATOM 794 N N . SER A 1 102 ? 1.280 -1.031 -7.879 1.00 87.25 102 SER A N 1
ATOM 795 C CA . SER A 1 102 ? 2.444 -0.188 -8.217 1.00 87.25 102 SER A CA 1
ATOM 796 C C . SER A 1 102 ? 3.757 -0.960 -8.310 1.00 87.25 102 SER A C 1
ATOM 798 O O . SER A 1 102 ? 4.673 -0.537 -9.013 1.00 87.25 102 SER A O 1
ATOM 800 N N . TYR A 1 103 ? 3.873 -2.095 -7.614 1.00 89.81 103 TYR A N 1
ATOM 801 C CA . TYR A 1 103 ? 5.098 -2.895 -7.587 1.00 89.81 103 TYR A CA 1
ATOM 802 C C . TYR A 1 103 ? 4.895 -4.272 -8.239 1.00 89.81 103 TYR A C 1
ATOM 804 O O . TYR A 1 103 ? 4.931 -5.300 -7.550 1.00 89.81 103 TYR A O 1
ATOM 812 N N . PRO A 1 104 ? 4.756 -4.343 -9.580 1.00 87.44 104 PRO A N 1
ATOM 813 C CA . PRO A 1 104 ? 4.546 -5.604 -10.293 1.00 87.44 104 PRO A CA 1
ATOM 814 C C . PRO A 1 104 ? 5.710 -6.583 -10.102 1.00 87.44 104 PRO A C 1
ATOM 816 O O . PRO A 1 104 ? 5.493 -7.787 -10.065 1.00 87.44 104 PRO A O 1
ATOM 819 N N . ARG A 1 105 ? 6.941 -6.087 -9.907 1.00 86.94 105 ARG A N 1
ATOM 820 C CA . ARG A 1 105 ? 8.127 -6.922 -9.636 1.00 86.94 105 ARG A CA 1
ATOM 821 C C . ARG A 1 105 ? 8.060 -7.655 -8.290 1.00 86.94 105 ARG A C 1
ATOM 823 O O . ARG A 1 105 ? 8.748 -8.659 -8.111 1.00 86.94 105 ARG A O 1
ATOM 830 N N . ILE A 1 106 ? 7.279 -7.127 -7.352 1.00 87.81 106 ILE A N 1
ATOM 831 C CA . ILE A 1 106 ? 7.141 -7.659 -5.998 1.00 87.81 106 ILE A CA 1
ATOM 832 C C . ILE A 1 106 ? 5.897 -8.544 -5.916 1.00 87.81 106 ILE A C 1
ATOM 834 O O . ILE A 1 106 ? 5.995 -9.724 -5.589 1.00 87.81 106 ILE A O 1
ATOM 838 N N . TYR A 1 107 ? 4.733 -7.978 -6.235 1.00 88.12 107 TYR A N 1
ATOM 839 C CA . TYR A 1 107 ? 3.444 -8.631 -6.002 1.00 88.12 107 TYR A CA 1
ATOM 840 C C . TYR A 1 107 ? 2.926 -9.399 -7.217 1.00 88.12 107 TYR A C 1
ATOM 842 O O . TYR A 1 107 ? 2.034 -10.226 -7.068 1.00 88.12 107 TYR A O 1
ATOM 850 N N . CYS A 1 108 ? 3.473 -9.162 -8.414 1.00 85.94 108 CYS A N 1
ATOM 851 C CA . CYS A 1 108 ? 3.122 -9.880 -9.645 1.00 85.94 108 CYS A CA 1
ATOM 852 C C . CYS A 1 108 ? 1.608 -9.946 -9.942 1.00 85.94 108 CYS A C 1
ATOM 854 O O . CYS A 1 108 ? 1.148 -10.906 -10.564 1.00 85.94 108 CYS A O 1
ATOM 856 N N . GLY A 1 109 ? 0.827 -8.954 -9.498 1.00 83.75 109 GLY A N 1
ATOM 857 C CA . GLY A 1 109 ? -0.631 -8.940 -9.660 1.00 83.75 109 GLY A CA 1
ATOM 858 C C . GLY A 1 109 ? -1.376 -9.923 -8.756 1.00 83.75 109 GLY A C 1
ATOM 859 O O . GLY A 1 109 ? -2.497 -10.318 -9.075 1.00 83.75 109 GLY A O 1
ATOM 860 N N . ASP A 1 110 ? -0.766 -10.340 -7.650 1.00 86.44 110 ASP A N 1
ATOM 861 C CA . ASP A 1 110 ? -1.398 -11.157 -6.625 1.00 86.44 110 ASP A CA 1
ATOM 862 C C . ASP A 1 110 ? -1.639 -10.322 -5.359 1.00 86.44 110 ASP A C 1
ATOM 864 O O . ASP A 1 110 ? -0.756 -9.628 -4.856 1.00 86.44 110 ASP A O 1
ATOM 868 N N . MET A 1 111 ? -2.858 -10.405 -4.823 1.00 85.69 111 MET A N 1
ATOM 869 C CA . MET A 1 111 ? -3.205 -9.757 -3.558 1.00 85.69 111 MET A CA 1
ATOM 870 C C . MET A 1 111 ? -2.502 -10.454 -2.391 1.00 85.69 111 MET A C 1
ATOM 872 O O . MET A 1 111 ? -2.407 -11.688 -2.355 1.00 85.69 111 MET A O 1
ATOM 876 N N . ARG A 1 112 ? -2.062 -9.678 -1.395 1.00 86.56 112 ARG A N 1
ATOM 877 C CA . ARG A 1 112 ? -1.493 -10.220 -0.157 1.00 86.56 112 ARG A CA 1
ATOM 878 C C . ARG A 1 112 ? -2.502 -11.134 0.543 1.00 86.56 112 ARG A C 1
ATOM 880 O O . ARG A 1 112 ? -3.654 -10.768 0.762 1.00 86.56 112 ARG A O 1
ATOM 887 N N . ARG A 1 113 ? -2.052 -12.328 0.935 1.00 86.44 113 ARG A N 1
ATOM 888 C CA . ARG A 1 113 ? -2.861 -13.309 1.673 1.00 86.44 113 ARG A CA 1
ATOM 889 C C . ARG A 1 113 ? -2.299 -13.488 3.072 1.00 86.44 113 ARG A C 1
ATOM 891 O O . ARG A 1 113 ? -1.099 -13.697 3.238 1.00 86.44 113 ARG A O 1
ATOM 898 N N . PHE A 1 114 ? -3.173 -13.445 4.072 1.00 87.12 114 PHE A N 1
ATOM 899 C CA . PHE A 1 114 ? -2.800 -13.641 5.468 1.00 87.12 114 PHE A CA 1
ATOM 900 C C . PHE A 1 114 ? -3.487 -14.884 6.022 1.00 87.12 114 PHE A C 1
ATOM 902 O O . PHE A 1 114 ? -4.704 -15.006 5.967 1.00 87.12 114 PHE A O 1
ATOM 909 N N . THR A 1 115 ? -2.703 -15.796 6.593 1.00 85.12 115 THR A N 1
ATOM 910 C CA . THR A 1 115 ? -3.214 -17.033 7.213 1.00 85.12 115 THR A CA 1
ATOM 911 C C . THR A 1 115 ? -3.765 -16.792 8.628 1.00 85.12 115 THR A C 1
ATOM 913 O O . THR A 1 115 ? -4.434 -17.648 9.202 1.00 85.12 115 THR A O 1
ATOM 916 N N . ARG A 1 116 ? -3.478 -15.631 9.234 1.00 86.19 116 ARG A N 1
ATOM 917 C CA . ARG A 1 116 ? -3.876 -15.298 10.611 1.00 86.19 116 ARG A CA 1
ATOM 918 C C . ARG A 1 116 ? -5.344 -14.856 10.667 1.00 86.19 116 ARG A C 1
ATOM 920 O O . ARG A 1 116 ? -5.777 -14.073 9.832 1.00 86.19 116 ARG A O 1
ATOM 927 N N . LYS A 1 117 ? -6.071 -15.262 11.724 1.00 85.62 117 LYS A N 1
ATOM 928 C CA . LYS A 1 117 ? -7.470 -14.845 11.988 1.00 85.62 117 LYS A CA 1
ATOM 929 C C . LYS A 1 117 ? -7.662 -13.323 12.019 1.00 85.62 117 LYS A C 1
ATOM 931 O O . LYS A 1 117 ? -8.676 -12.824 11.554 1.00 85.62 117 LYS A O 1
ATOM 936 N N . LYS A 1 118 ? -6.700 -12.593 12.592 1.00 88.25 118 LYS A N 1
ATOM 937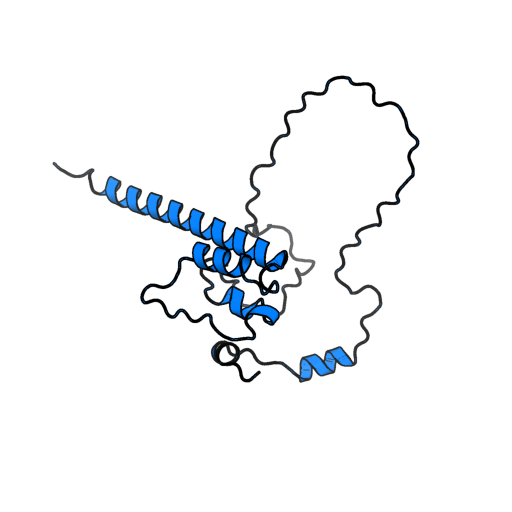 C CA . LYS A 1 118 ? -6.663 -11.126 12.577 1.00 88.25 118 LYS A CA 1
ATOM 938 C C . LYS A 1 118 ? -5.653 -10.676 11.520 1.00 88.25 118 LYS A C 1
ATOM 940 O O . LYS A 1 118 ? -4.509 -11.133 11.611 1.00 88.25 118 LYS A O 1
ATOM 945 N N . PRO A 1 119 ? -5.997 -9.776 10.586 1.00 86.25 119 PRO A N 1
ATOM 946 C CA . PRO A 1 119 ? -5.017 -9.254 9.643 1.00 86.25 119 PRO A CA 1
ATOM 947 C C . PRO A 1 119 ? -3.856 -8.573 10.396 1.00 86.25 119 PRO A C 1
ATOM 949 O O . PRO A 1 119 ? -4.061 -8.031 11.491 1.00 86.25 119 PRO A O 1
ATOM 952 N N . PRO A 1 120 ? -2.615 -8.675 9.896 1.00 90.69 120 PRO A N 1
ATOM 953 C CA . PRO A 1 120 ? -1.480 -7.979 10.484 1.00 90.69 120 PRO A CA 1
ATOM 954 C C . PRO A 1 120 ? -1.611 -6.468 10.307 1.00 90.69 120 PRO A C 1
ATOM 956 O O . PRO A 1 120 ? -2.188 -5.982 9.335 1.00 90.69 120 PRO A O 1
ATOM 959 N N . THR A 1 121 ? -1.056 -5.719 11.256 1.00 91.38 121 THR A N 1
ATOM 960 C CA . THR A 1 121 ? -0.983 -4.259 11.134 1.00 91.38 121 THR A CA 1
ATOM 961 C C . THR A 1 121 ? -0.031 -3.896 10.000 1.00 91.38 121 THR A C 1
ATOM 963 O O . THR A 1 121 ? 0.945 -4.601 9.751 1.00 91.38 121 THR A O 1
ATOM 966 N N . TYR A 1 122 ? -0.246 -2.753 9.349 1.00 92.06 122 TYR A N 1
ATOM 967 C CA . TYR A 1 122 ? 0.639 -2.284 8.282 1.00 92.06 122 TYR A CA 1
ATOM 968 C C . TYR A 1 122 ? 2.123 -2.239 8.698 1.00 92.06 122 TYR A C 1
ATOM 970 O O . TYR A 1 122 ? 2.995 -2.678 7.955 1.00 92.06 122 TYR A O 1
ATOM 978 N N . SER A 1 123 ? 2.417 -1.819 9.931 1.00 92.88 123 SER A N 1
ATOM 979 C CA . SER A 1 123 ? 3.779 -1.846 10.475 1.00 92.88 123 SER A CA 1
ATOM 980 C C . SER A 1 123 ? 4.352 -3.259 10.611 1.00 92.88 123 SER A C 1
ATOM 982 O O . SER A 1 123 ? 5.548 -3.439 10.406 1.00 92.88 123 SER A O 1
ATOM 984 N N . GLU A 1 124 ? 3.532 -4.263 10.937 1.00 92.81 124 GLU A N 1
ATOM 985 C CA . GLU A 1 124 ? 3.943 -5.672 10.979 1.00 92.81 124 GLU A CA 1
ATOM 986 C C . GLU A 1 124 ? 4.259 -6.181 9.570 1.00 92.81 124 GLU A C 1
ATOM 988 O O . GLU A 1 124 ? 5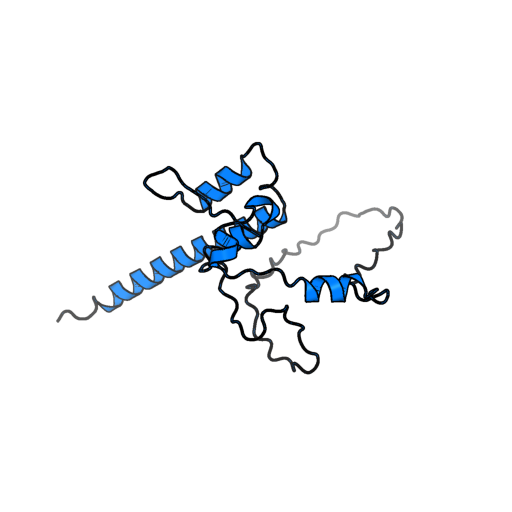.271 -6.858 9.391 1.00 92.81 124 GLU A O 1
ATOM 993 N N . ILE A 1 125 ? 3.443 -5.802 8.579 1.00 92.06 125 ILE A N 1
ATOM 994 C CA . ILE A 1 125 ? 3.651 -6.140 7.165 1.00 92.06 125 ILE A CA 1
ATOM 995 C C . ILE A 1 125 ? 4.989 -5.573 6.690 1.00 92.06 125 ILE A C 1
ATOM 997 O O . ILE A 1 125 ? 5.862 -6.355 6.323 1.00 92.06 125 ILE A O 1
ATOM 1001 N N . VAL A 1 126 ? 5.202 -4.257 6.794 1.00 92.31 126 VAL A N 1
ATOM 1002 C CA . VAL A 1 126 ? 6.440 -3.591 6.341 1.00 92.31 126 VAL A CA 1
ATOM 1003 C C . VAL A 1 126 ? 7.671 -4.161 7.045 1.00 92.31 126 VAL A C 1
ATOM 1005 O O . VAL A 1 126 ? 8.687 -4.452 6.419 1.00 92.31 126 VAL A O 1
ATOM 1008 N N . LYS A 1 127 ? 7.572 -4.391 8.357 1.00 92.50 127 LYS A N 1
ATOM 1009 C CA . LYS A 1 127 ? 8.632 -5.033 9.140 1.00 92.50 127 LYS A CA 1
ATOM 1010 C C . LYS A 1 127 ? 8.936 -6.450 8.649 1.00 92.50 127 LYS A C 1
ATOM 1012 O O . LYS A 1 127 ? 10.095 -6.852 8.659 1.00 92.50 127 LYS A O 1
ATOM 1017 N N . SER A 1 128 ? 7.909 -7.218 8.288 1.00 91.31 128 SER A N 1
ATOM 1018 C CA . SER A 1 128 ? 8.084 -8.566 7.750 1.00 91.31 128 SER A CA 1
ATOM 1019 C C . SER A 1 128 ? 8.730 -8.531 6.367 1.00 91.31 128 SER A C 1
ATOM 1021 O O . SER A 1 128 ? 9.697 -9.253 6.168 1.00 91.31 128 SER A O 1
ATOM 1023 N N . GLU A 1 129 ? 8.270 -7.649 5.475 1.00 90.81 129 GLU A N 1
ATOM 1024 C CA . GLU A 1 129 ? 8.806 -7.438 4.126 1.00 90.81 129 GLU A CA 1
ATOM 1025 C C . GLU A 1 129 ? 10.296 -7.055 4.187 1.00 90.81 129 GLU A C 1
ATOM 1027 O O . GLU A 1 129 ? 11.125 -7.689 3.543 1.00 90.81 129 GLU A O 1
ATOM 1032 N N . LEU A 1 130 ? 10.674 -6.116 5.062 1.00 91.00 130 LEU A N 1
ATOM 1033 C CA . LEU A 1 130 ? 12.061 -5.654 5.198 1.00 91.00 130 LEU A CA 1
ATOM 1034 C C . LEU A 1 130 ? 13.029 -6.720 5.745 1.00 91.00 130 LEU A C 1
ATOM 1036 O O . LEU A 1 130 ? 14.223 -6.686 5.443 1.00 91.00 130 LEU A O 1
ATOM 1040 N N . ARG A 1 131 ? 12.532 -7.649 6.572 1.00 91.50 131 ARG A N 1
ATOM 1041 C CA . ARG A 1 131 ? 13.335 -8.721 7.189 1.00 91.50 131 ARG A CA 1
ATOM 1042 C C . ARG A 1 131 ? 13.386 -10.004 6.366 1.00 91.50 131 ARG A C 1
ATOM 1044 O O . ARG A 1 131 ? 14.036 -10.958 6.795 1.00 91.50 131 ARG A O 1
ATOM 1051 N N . ARG A 1 132 ? 12.686 -10.078 5.233 1.00 89.69 132 ARG A N 1
ATOM 1052 C CA . ARG A 1 132 ? 12.748 -11.261 4.371 1.00 89.69 132 ARG A CA 1
ATOM 1053 C C . ARG A 1 132 ? 14.162 -11.451 3.838 1.00 89.69 132 ARG A C 1
ATOM 1055 O O . ARG A 1 132 ? 14.886 -10.494 3.573 1.00 89.69 132 ARG A O 1
ATOM 1062 N N . TYR A 1 133 ? 14.525 -12.719 3.660 1.00 90.50 133 TYR A N 1
ATOM 1063 C CA . TYR A 1 133 ? 15.735 -13.081 2.930 1.00 90.50 133 TYR A CA 1
ATOM 1064 C C . TYR A 1 133 ? 15.665 -12.584 1.478 1.00 90.50 133 TYR A C 1
ATOM 1066 O O . TYR A 1 133 ? 16.656 -12.097 0.942 1.00 90.50 133 TYR A O 1
ATOM 1074 N N . ASP A 1 134 ? 14.478 -12.648 0.862 1.00 89.88 134 ASP A N 1
ATOM 1075 C CA . ASP A 1 134 ? 14.238 -12.023 -0.438 1.00 89.88 134 ASP A CA 1
ATOM 1076 C C . ASP A 1 134 ? 14.276 -10.491 -0.316 1.00 89.88 134 ASP A C 1
ATOM 1078 O O . ASP A 1 134 ? 13.485 -9.878 0.402 1.00 89.88 134 ASP A O 1
ATOM 1082 N N . ARG A 1 135 ? 15.214 -9.877 -1.041 1.00 89.19 135 ARG A N 1
ATOM 1083 C CA . ARG A 1 135 ? 15.520 -8.443 -0.998 1.00 89.19 135 ARG A CA 1
ATOM 1084 C C . ARG A 1 135 ? 14.727 -7.609 -2.001 1.00 89.19 135 ARG A C 1
ATOM 1086 O O . ARG A 1 135 ? 14.920 -6.396 -2.037 1.00 89.19 135 ARG A O 1
ATOM 1093 N N . ARG A 1 136 ? 13.836 -8.204 -2.803 1.00 87.19 136 ARG A N 1
ATOM 1094 C CA . ARG A 1 136 ? 12.985 -7.454 -3.753 1.00 87.19 136 ARG A CA 1
ATOM 1095 C C . ARG A 1 136 ? 12.116 -6.402 -3.054 1.00 87.19 136 ARG A C 1
ATOM 1097 O O . ARG A 1 136 ? 11.906 -5.324 -3.605 1.00 87.19 136 ARG A O 1
ATOM 1104 N N . ASP A 1 137 ? 11.705 -6.693 -1.822 1.00 84.06 137 ASP A N 1
ATOM 1105 C CA . ASP A 1 137 ? 10.930 -5.799 -0.953 1.00 84.06 137 ASP A CA 1
ATOM 1106 C C . ASP A 1 137 ? 11.771 -4.657 -0.352 1.00 84.06 137 ASP A C 1
ATOM 1108 O O . ASP A 1 137 ? 11.244 -3.610 0.022 1.00 84.06 137 ASP A O 1
ATOM 1112 N N . ALA A 1 138 ? 13.094 -4.826 -0.284 1.00 88.50 138 ALA A N 1
ATOM 1113 C CA . ALA A 1 138 ? 14.024 -3.885 0.335 1.00 88.50 138 ALA A CA 1
ATOM 1114 C C . ALA A 1 138 ? 14.637 -2.904 -0.680 1.00 88.50 138 ALA A C 1
ATOM 1116 O O . ALA A 1 138 ? 15.795 -2.500 -0.555 1.00 88.50 138 ALA A O 1
ATOM 1117 N N . THR A 1 139 ? 13.866 -2.535 -1.703 1.00 90.25 139 THR A N 1
ATOM 1118 C CA . THR A 1 139 ? 14.253 -1.492 -2.658 1.00 90.25 139 THR A CA 1
ATOM 1119 C C . THR A 1 139 ? 13.994 -0.107 -2.056 1.00 90.25 139 THR A C 1
ATOM 1121 O O . THR A 1 139 ? 12.965 0.081 -1.402 1.00 90.25 139 THR A O 1
ATOM 1124 N N . PRO A 1 140 ? 14.870 0.892 -2.283 1.00 90.44 140 PRO A N 1
ATOM 1125 C CA . PRO A 1 140 ? 14.698 2.230 -1.711 1.00 90.44 140 PRO A CA 1
ATOM 1126 C C . PRO A 1 140 ? 13.317 2.834 -1.993 1.00 90.44 140 PRO A C 1
ATOM 1128 O O . PRO A 1 140 ? 12.667 3.343 -1.087 1.00 90.44 140 PRO A O 1
ATOM 1131 N N . GLN A 1 141 ? 12.814 2.677 -3.220 1.00 90.62 141 GLN A N 1
ATOM 1132 C CA . GLN A 1 141 ? 11.493 3.163 -3.632 1.00 90.62 141 GLN A CA 1
ATOM 1133 C C . GLN A 1 141 ? 10.356 2.561 -2.791 1.00 90.62 141 GLN A C 1
ATOM 1135 O O . GLN A 1 141 ? 9.510 3.295 -2.283 1.00 90.62 141 GLN A O 1
ATOM 1140 N N . LYS A 1 142 ? 10.347 1.233 -2.600 1.00 91.19 142 LYS A N 1
ATOM 1141 C CA . LYS A 1 142 ? 9.335 0.550 -1.780 1.00 91.19 142 LYS A CA 1
ATOM 1142 C C . LYS A 1 142 ? 9.453 0.943 -0.315 1.00 91.19 142 LYS A C 1
ATOM 1144 O O . LYS A 1 142 ? 8.430 1.142 0.339 1.00 91.19 142 LYS A O 1
ATOM 1149 N N . ILE A 1 143 ? 10.673 1.066 0.206 1.00 92.44 143 ILE A N 1
ATOM 1150 C CA . ILE A 1 143 ? 10.914 1.445 1.602 1.00 92.44 143 ILE A CA 1
ATOM 1151 C C . ILE A 1 143 ? 10.368 2.849 1.871 1.00 92.44 143 ILE A C 1
ATOM 1153 O O . ILE A 1 143 ? 9.601 3.025 2.818 1.00 92.44 143 ILE A O 1
ATOM 1157 N N . LEU A 1 144 ? 10.708 3.822 1.023 1.00 92.69 144 LEU A N 1
ATOM 1158 C CA . LEU A 1 144 ? 10.267 5.210 1.173 1.00 92.69 144 LEU A CA 1
ATOM 1159 C C . LEU A 1 144 ? 8.746 5.332 1.068 1.00 92.69 144 LEU A C 1
ATOM 1161 O O . LEU A 1 144 ? 8.119 5.911 1.956 1.00 92.69 144 LEU A O 1
ATOM 1165 N N . TYR A 1 145 ? 8.142 4.697 0.059 1.00 92.12 145 TYR A N 1
ATOM 1166 C CA . TYR A 1 145 ? 6.686 4.624 -0.059 1.00 92.12 145 TYR A CA 1
ATOM 1167 C C . TYR A 1 145 ? 6.058 4.029 1.206 1.00 92.12 145 TYR A C 1
ATOM 1169 O O . TYR A 1 145 ? 5.101 4.567 1.770 1.00 92.12 145 TYR A O 1
ATOM 1177 N N . SER A 1 146 ? 6.623 2.920 1.691 1.00 92.50 146 SER A N 1
ATOM 1178 C CA . SER A 1 146 ? 6.074 2.218 2.846 1.00 92.50 146 SER A CA 1
ATOM 1179 C C . SER A 1 146 ? 6.157 3.062 4.114 1.00 92.50 146 SER A C 1
ATOM 1181 O O . SER A 1 146 ? 5.215 3.071 4.907 1.00 92.50 146 SER A O 1
ATOM 1183 N N . HIS A 1 147 ? 7.258 3.795 4.284 1.00 92.31 147 HIS A N 1
ATOM 1184 C CA . HIS A 1 147 ? 7.455 4.733 5.378 1.00 92.31 147 HIS A CA 1
ATOM 1185 C C . HIS A 1 147 ? 6.449 5.889 5.323 1.00 92.31 147 HIS A C 1
ATOM 1187 O O . HIS A 1 147 ? 5.774 6.156 6.317 1.00 92.31 147 HIS A O 1
ATOM 1193 N N . GLN A 1 148 ? 6.268 6.514 4.159 1.00 92.06 148 GLN A N 1
ATOM 1194 C CA . GLN A 1 148 ? 5.324 7.619 3.993 1.00 92.06 148 GLN A CA 1
ATOM 1195 C C . GLN A 1 148 ? 3.876 7.178 4.255 1.00 92.06 148 GLN A C 1
ATOM 1197 O O . GLN A 1 148 ? 3.152 7.825 5.014 1.00 92.06 148 GLN A O 1
ATOM 1202 N N . LYS A 1 149 ? 3.463 6.019 3.725 1.00 92.50 149 LYS A N 1
ATOM 1203 C CA . LYS A 1 149 ? 2.143 5.432 4.014 1.00 92.50 149 LYS A CA 1
ATOM 1204 C C . LYS A 1 149 ? 1.961 5.127 5.504 1.00 92.50 149 LYS A C 1
ATOM 1206 O O . LYS A 1 149 ? 0.870 5.315 6.042 1.00 92.50 149 LYS A O 1
ATOM 1211 N N . TYR A 1 150 ? 3.016 4.690 6.192 1.00 92.62 150 TYR A N 1
ATOM 1212 C CA . TYR A 1 150 ? 2.985 4.471 7.638 1.00 92.62 150 TYR A CA 1
ATOM 1213 C C . TYR A 1 150 ? 2.785 5.779 8.417 1.00 92.62 150 TYR A C 1
ATOM 1215 O O . TYR A 1 150 ? 1.901 5.833 9.273 1.00 92.62 150 TYR A O 1
ATOM 1223 N N . LEU A 1 151 ? 3.537 6.837 8.093 1.00 93.00 151 LEU A N 1
ATOM 1224 C CA . LEU A 1 151 ? 3.385 8.156 8.720 1.00 93.00 151 LEU A CA 1
ATOM 1225 C C . LEU A 1 151 ? 1.973 8.714 8.536 1.00 93.00 151 LEU A C 1
ATOM 1227 O O . LEU A 1 151 ? 1.348 9.144 9.505 1.00 93.00 151 LEU A O 1
ATOM 1231 N N . HIS A 1 152 ? 1.426 8.630 7.323 1.00 92.25 152 HIS A N 1
ATOM 1232 C CA . HIS A 1 152 ? 0.056 9.061 7.069 1.00 92.25 152 HIS A CA 1
ATOM 1233 C C . HIS A 1 152 ? -0.962 8.273 7.908 1.00 92.25 152 HIS A C 1
ATOM 1235 O O . HIS A 1 152 ? -1.921 8.854 8.416 1.00 92.25 152 HIS A O 1
ATOM 1241 N N . LYS A 1 153 ? -0.774 6.955 8.090 1.00 91.81 153 LYS A N 1
ATOM 1242 C CA . LYS A 1 153 ? -1.671 6.142 8.932 1.00 91.81 153 LYS A CA 1
ATOM 1243 C C . LYS A 1 153 ? -1.609 6.566 10.402 1.00 91.81 153 LYS A C 1
ATOM 1245 O O . LYS A 1 153 ? -2.645 6.578 11.065 1.00 91.81 153 LYS A O 1
ATOM 1250 N N . LEU A 1 154 ? -0.428 6.935 10.905 1.00 93.00 154 LEU A N 1
ATOM 1251 C CA . LEU A 1 154 ? -0.284 7.488 12.256 1.00 93.00 154 LEU A CA 1
ATOM 1252 C C . LEU A 1 154 ? -1.006 8.830 12.392 1.00 93.00 154 LEU A C 1
ATOM 1254 O O . LEU A 1 154 ? -1.780 9.006 13.329 1.00 93.00 154 LEU A O 1
ATOM 1258 N N . LEU A 1 155 ? -0.805 9.741 11.437 1.00 93.25 155 LEU A N 1
ATOM 1259 C CA . LEU A 1 155 ? -1.473 11.041 11.418 1.00 93.25 155 LEU A CA 1
ATOM 1260 C C . LEU A 1 155 ? -3.000 10.885 11.426 1.00 93.25 155 LEU A C 1
ATOM 1262 O O . LEU A 1 155 ? -3.680 11.515 12.234 1.00 93.25 155 LEU A O 1
ATOM 1266 N N . LEU A 1 156 ? -3.532 9.996 10.583 1.00 92.06 156 LEU A N 1
ATOM 1267 C CA . LEU A 1 156 ? -4.961 9.693 10.540 1.00 92.06 156 LEU A CA 1
ATOM 1268 C C . LEU A 1 156 ? -5.476 9.190 11.895 1.00 92.06 156 LEU A C 1
ATOM 1270 O O . LEU A 1 156 ? -6.517 9.650 12.358 1.00 92.06 156 LEU A O 1
ATOM 1274 N N . SER A 1 157 ? -4.736 8.290 12.550 1.00 91.88 157 SER A N 1
ATOM 1275 C CA . SER A 1 157 ? -5.092 7.797 13.884 1.00 91.88 157 SER A CA 1
ATOM 1276 C C . SER A 1 157 ? -5.155 8.933 14.910 1.00 91.88 157 SER A C 1
ATOM 1278 O O . SER A 1 157 ? -6.083 8.973 15.715 1.00 91.88 157 SER A O 1
ATOM 1280 N N . SER A 1 158 ? -4.201 9.866 14.881 1.00 92.50 158 SER A N 1
ATOM 1281 C CA . SER A 1 158 ? -4.196 11.037 15.766 1.00 92.50 158 SER A CA 1
ATOM 1282 C C . SER A 1 158 ? -5.399 11.945 15.509 1.00 92.50 158 SER A C 1
ATOM 1284 O O . SER A 1 158 ? -6.099 12.319 16.449 1.00 92.50 158 SER A O 1
ATOM 1286 N N . ILE A 1 159 ? -5.699 12.238 14.239 1.00 92.25 159 ILE A N 1
ATOM 1287 C CA . ILE A 1 159 ? -6.865 13.043 13.843 1.00 92.25 159 ILE A CA 1
ATOM 1288 C C . ILE A 1 159 ? -8.161 12.388 14.331 1.00 92.25 159 ILE A C 1
ATOM 1290 O O . ILE A 1 159 ? -9.003 13.057 14.928 1.00 92.25 159 ILE A O 1
ATOM 1294 N N . GLN A 1 160 ? -8.316 11.078 14.133 1.00 91.75 160 GLN A N 1
ATOM 1295 C CA . GLN A 1 160 ? -9.493 10.331 14.583 1.00 91.75 160 GLN A CA 1
ATOM 1296 C C . GLN A 1 160 ? -9.686 10.412 16.102 1.00 91.75 160 GLN A C 1
ATOM 1298 O O . GLN A 1 160 ? -10.809 10.608 16.569 1.00 91.75 160 GLN A O 1
ATOM 1303 N N . ILE A 1 161 ? -8.602 10.300 16.876 1.00 91.12 161 ILE A N 1
ATOM 1304 C CA . ILE A 1 161 ? -8.645 10.450 18.335 1.00 91.12 161 ILE A CA 1
ATOM 1305 C C . ILE A 1 161 ? -9.106 11.864 18.713 1.00 91.12 161 ILE A C 1
ATOM 1307 O O . ILE A 1 161 ? -10.026 12.001 19.522 1.00 91.12 161 ILE A O 1
ATOM 1311 N N . CYS A 1 162 ? -8.525 12.900 18.105 1.00 90.75 162 CYS A N 1
ATOM 1312 C CA . CYS A 1 162 ? -8.888 14.294 18.367 1.00 90.75 162 CYS A CA 1
ATOM 1313 C C . CYS A 1 162 ? -10.361 14.583 18.041 1.00 90.75 162 CYS A C 1
ATOM 1315 O O . CYS A 1 162 ? -11.070 15.171 18.859 1.00 90.75 162 CYS A O 1
ATOM 1317 N N . LEU A 1 163 ? -10.844 14.130 16.880 1.00 88.62 163 LEU A N 1
ATOM 1318 C CA . LEU A 1 163 ? -12.235 14.322 16.463 1.00 88.62 163 LEU A CA 1
ATOM 1319 C C . LEU A 1 163 ? -13.215 13.610 17.400 1.00 88.62 163 LEU A C 1
ATOM 1321 O O . LEU A 1 163 ? -14.222 14.196 17.793 1.00 88.62 163 LEU A O 1
ATOM 1325 N N . ARG A 1 164 ? -12.903 12.377 17.814 1.00 82.75 164 ARG A N 1
ATOM 1326 C CA . ARG A 1 164 ? -13.732 11.631 18.770 1.00 82.75 164 ARG A CA 1
ATOM 1327 C C . ARG A 1 164 ? -13.828 12.346 20.118 1.00 82.75 164 ARG A C 1
ATOM 1329 O O . ARG A 1 164 ? -14.912 12.420 20.686 1.00 82.75 164 ARG A O 1
ATOM 1336 N N . ASN A 1 165 ? -12.714 12.878 20.618 1.00 74.00 165 ASN A N 1
ATOM 1337 C CA . ASN A 1 165 ? -12.686 13.572 21.905 1.00 74.00 165 ASN A CA 1
ATOM 1338 C C . ASN A 1 165 ? -13.486 14.887 21.868 1.00 74.00 165 ASN A C 1
ATOM 1340 O O . ASN A 1 165 ? -14.176 15.187 22.837 1.00 74.00 165 ASN A O 1
ATOM 1344 N N . LYS A 1 166 ? -13.468 15.620 20.744 1.00 67.19 166 LYS A N 1
ATOM 1345 C CA . LYS A 1 166 ? -14.257 16.852 20.560 1.00 67.19 166 LYS A CA 1
ATOM 1346 C C . LYS A 1 166 ? -15.772 16.600 20.584 1.00 67.19 166 LYS A C 1
ATOM 1348 O O . LYS A 1 166 ? -16.521 17.368 21.177 1.00 67.19 166 LYS A O 1
ATOM 1353 N N . ILE A 1 167 ? -16.227 15.506 19.972 1.00 60.59 167 ILE A N 1
ATOM 1354 C CA . ILE A 1 167 ? -17.656 15.142 19.952 1.00 60.59 167 ILE A CA 1
ATOM 1355 C C . ILE A 1 167 ? -18.170 14.844 21.371 1.00 60.59 167 ILE A C 1
ATOM 1357 O O . ILE A 1 167 ? -19.304 15.177 21.703 1.00 60.59 167 ILE A O 1
ATOM 1361 N N . LEU A 1 168 ? -17.334 14.248 22.227 1.00 58.38 168 LEU A N 1
ATOM 1362 C CA . LEU A 1 168 ? -17.707 13.935 23.608 1.00 58.38 168 LEU A CA 1
ATOM 1363 C C . LEU A 1 168 ? -17.821 15.196 24.481 1.00 58.38 168 LEU A C 1
ATOM 1365 O O . LEU A 1 168 ? -18.727 15.269 25.309 1.00 58.38 168 LEU A O 1
ATOM 1369 N N . THR A 1 169 ? -16.966 16.203 24.272 1.00 56.53 169 THR A N 1
ATOM 1370 C CA . THR A 1 169 ? -16.974 17.448 25.063 1.00 56.53 169 THR A CA 1
ATOM 1371 C C . THR A 1 169 ? -18.162 18.366 24.770 1.00 56.53 169 THR A C 1
ATOM 1373 O O . THR A 1 169 ? -18.647 19.024 25.686 1.00 56.53 169 THR A O 1
ATOM 1376 N N . ASP A 1 170 ? -18.687 18.377 23.541 1.00 56.94 170 ASP A N 1
ATOM 1377 C CA . ASP A 1 170 ? -19.843 19.223 23.192 1.00 56.94 170 ASP A CA 1
ATOM 1378 C C . ASP A 1 170 ? -21.170 18.664 23.751 1.00 56.94 170 ASP A C 1
ATOM 1380 O O . ASP A 1 170 ? -22.143 19.398 23.921 1.00 56.94 170 ASP A O 1
ATOM 1384 N N . SER A 1 171 ? -21.209 17.372 24.103 1.00 57.69 171 SER A N 1
ATOM 1385 C CA . SER A 1 171 ? -22.396 16.707 24.664 1.00 57.69 171 SER A CA 1
ATOM 1386 C C . SER A 1 171 ? -22.542 16.815 26.191 1.00 57.69 171 SER A C 1
ATOM 1388 O O . SER A 1 171 ? -23.596 16.469 26.719 1.00 57.69 171 SER A O 1
ATOM 1390 N N . SER A 1 172 ? -21.531 17.317 26.915 1.00 52.78 172 SER A N 1
ATOM 1391 C CA . SER A 1 172 ? -21.566 17.441 28.384 1.00 52.78 172 SER A CA 1
ATOM 1392 C C . SER A 1 172 ? -21.882 18.853 28.902 1.00 52.78 172 SER A C 1
ATOM 1394 O O . SER A 1 172 ? -21.765 19.091 30.101 1.00 52.78 172 SER A O 1
ATOM 1396 N N . LEU A 1 173 ? -22.258 19.799 28.032 1.00 54.16 173 LEU A N 1
ATOM 1397 C CA . LEU A 1 173 ? -22.506 21.210 28.389 1.00 54.16 173 LEU A CA 1
ATOM 1398 C C . LEU A 1 173 ? -23.992 21.606 28.470 1.00 54.16 173 LEU A C 1
ATOM 1400 O O . LEU A 1 173 ? -24.314 22.783 28.589 1.00 54.16 173 LEU A O 1
ATOM 1404 N N . THR A 1 174 ? -24.911 20.639 28.474 1.00 53.41 174 THR A N 1
ATOM 1405 C CA . THR A 1 174 ? -26.323 20.874 28.827 1.00 53.41 174 THR A CA 1
ATOM 1406 C C . THR A 1 174 ? -26.786 19.867 29.876 1.00 53.41 174 THR A C 1
ATOM 1408 O O . THR A 1 174 ? -27.385 18.842 29.570 1.00 53.41 174 THR A O 1
ATOM 1411 N N . ALA A 1 175 ? -26.513 20.174 31.141 1.00 45.44 175 ALA A N 1
ATOM 1412 C CA . ALA A 1 175 ? -27.276 19.658 32.270 1.00 45.44 175 ALA A CA 1
ATOM 1413 C C . ALA A 1 175 ? -27.668 20.858 33.145 1.00 45.44 175 ALA A C 1
ATOM 1415 O O . ALA A 1 175 ? -26.820 21.697 33.450 1.00 45.44 175 ALA A O 1
ATOM 1416 N N . GLN A 1 176 ? -28.977 20.948 33.392 1.00 37.53 176 GLN A N 1
ATOM 1417 C CA . GLN A 1 176 ? -29.732 22.022 34.046 1.00 37.53 176 GLN A CA 1
ATOM 1418 C C . GLN A 1 176 ? -29.321 22.288 35.494 1.00 37.53 176 GLN A C 1
ATOM 1420 O O . GLN A 1 176 ? -28.870 21.333 36.165 1.00 37.53 176 GLN A O 1
#

Sequence (176 aa):
MNKPLYQSQNVNIDLEWLEKFRTKSFPEGSNAFADLNPISSEENDESDIDDDDYDDPFVNPAPAETVIKKLNTNIDAGLALAPGEDQMPLSVLFDDLAEELSYPRIYCGDMRRFTRKKPPTYSEIVKSELRRYDRRDATPQKILYSHQKYLHKLLLSSIQICLRNKILTDSSLTAQ